Protein AF-A0A8J6AIR0-F1 (afdb_monomer)

Organism: Galemys pyrenaicus (NCBI:txid202257)

Radius of gyration: 28.48 Å; Cα contacts (8 Å, |Δi|>4): 117; chains: 1; bounding box: 36×74×80 Å

Mean predicted aligned error: 13.55 Å

Sequence (113 aa):
MGRPGRGRSGRPAVCSPAPSLPGGASLSFLVLVTGCASVGKIPEAEIYKITATDFYPLQEEAKEEDRLAALRKILSSGAFYFSWPCDGSHFDLTVRAQKQDDGSQEWGDSFFW

Structure (mmCIF, N/CA/C/O backbone):
data_AF-A0A8J6AIR0-F1
#
_entry.id   AF-A0A8J6AIR0-F1
#
loop_
_atom_site.group_PDB
_atom_site.id
_atom_site.type_symbol
_atom_site.label_atom_id
_atom_site.label_alt_id
_atom_site.label_comp_id
_atom_site.label_asym_id
_atom_site.label_entity_id
_atom_site.label_seq_id
_atom_site.pdbx_PDB_ins_code
_atom_site.Cartn_x
_atom_site.Cartn_y
_atom_site.Cartn_z
_atom_site.occupancy
_atom_site.B_iso_or_equiv
_atom_site.auth_seq_id
_atom_site.auth_comp_id
_atom_site.auth_asym_id
_atom_site.auth_atom_id
_atom_site.pdbx_PDB_model_num
ATOM 1 N N . MET A 1 1 ? -7.383 67.407 65.332 1.00 48.31 1 MET A N 1
ATOM 2 C CA . MET A 1 1 ? -7.067 65.997 65.659 1.00 48.31 1 MET A CA 1
ATOM 3 C C . MET A 1 1 ? -8.102 65.106 64.989 1.00 48.31 1 MET A C 1
ATOM 5 O O . MET A 1 1 ? -9.270 65.217 65.328 1.00 48.31 1 MET A O 1
ATOM 9 N N . GLY A 1 2 ? -7.705 64.287 64.011 1.00 43.19 2 GLY A N 1
ATOM 10 C CA . GLY A 1 2 ? -8.634 63.441 63.251 1.00 43.19 2 GLY A CA 1
ATOM 11 C C . GLY A 1 2 ? -7.922 62.559 62.221 1.00 43.19 2 GLY A C 1
ATOM 12 O O . GLY A 1 2 ? -7.773 62.968 61.083 1.00 43.19 2 GLY A O 1
ATOM 13 N N . ARG A 1 3 ? -7.458 61.394 62.698 1.00 48.50 3 ARG A N 1
ATOM 14 C CA . ARG A 1 3 ? -7.089 60.110 62.049 1.00 48.50 3 ARG A CA 1
ATOM 15 C C . ARG A 1 3 ? -6.440 60.077 60.637 1.00 48.50 3 ARG A C 1
ATOM 17 O O . ARG A 1 3 ? -7.054 60.520 59.674 1.00 48.50 3 ARG A O 1
ATOM 24 N N . PRO A 1 4 ? -5.294 59.378 60.466 1.00 46.88 4 PRO A N 1
ATOM 25 C CA . PRO A 1 4 ? -4.756 59.040 59.148 1.00 46.88 4 PRO A CA 1
ATOM 26 C C . PRO A 1 4 ? -5.530 57.872 58.508 1.00 46.88 4 PRO A C 1
ATOM 28 O O . PRO A 1 4 ? -5.800 56.853 59.151 1.00 46.88 4 PRO A O 1
ATOM 31 N N . GLY A 1 5 ? -5.882 58.024 57.230 1.00 46.88 5 GLY A N 1
ATOM 32 C CA . GLY A 1 5 ? -6.517 56.988 56.418 1.00 46.88 5 GLY A CA 1
ATOM 33 C C . GLY A 1 5 ? -5.558 55.835 56.113 1.00 46.88 5 GLY A C 1
ATOM 34 O O . GLY A 1 5 ? -4.443 56.042 55.643 1.00 46.88 5 GLY A O 1
ATOM 35 N N . ARG A 1 6 ? -6.008 54.606 56.386 1.00 54.41 6 ARG A N 1
ATOM 36 C CA . ARG A 1 6 ? -5.388 53.359 55.921 1.00 54.41 6 ARG A CA 1
ATOM 37 C C . ARG A 1 6 ? -5.820 53.068 54.481 1.00 54.41 6 ARG A C 1
ATOM 39 O O . ARG A 1 6 ? -7.002 53.174 54.176 1.00 54.41 6 ARG A O 1
ATOM 46 N N . GLY A 1 7 ? -4.901 52.561 53.663 1.00 44.84 7 GLY A N 1
ATOM 47 C CA . GLY A 1 7 ? -5.202 51.862 52.404 1.00 44.84 7 GLY A CA 1
ATOM 48 C C . GLY A 1 7 ? -4.188 52.215 51.317 1.00 44.84 7 GLY A C 1
ATOM 49 O O . GLY A 1 7 ? -3.888 53.380 51.132 1.00 44.84 7 GLY A O 1
ATOM 50 N N . ARG A 1 8 ? -3.582 51.300 50.565 1.00 48.22 8 ARG A N 1
ATOM 51 C CA . ARG A 1 8 ? -3.669 49.842 50.444 1.00 48.22 8 ARG A CA 1
ATOM 52 C C . ARG A 1 8 ? -2.241 49.374 50.146 1.00 48.22 8 ARG A C 1
ATOM 54 O O . ARG A 1 8 ? -1.617 49.913 49.237 1.00 48.22 8 ARG A O 1
ATOM 61 N N . SER A 1 9 ? -1.723 48.386 50.873 1.00 52.25 9 SER A N 1
ATOM 62 C CA . SER A 1 9 ? -0.529 47.672 50.421 1.00 52.25 9 SER A CA 1
ATOM 63 C C . SER A 1 9 ? -0.918 46.862 49.183 1.00 52.25 9 SER A C 1
ATOM 65 O O . SER A 1 9 ? -1.691 45.907 49.262 1.00 52.25 9 SER A O 1
ATOM 67 N N . GLY A 1 10 ? -0.441 47.286 48.014 1.00 48.16 10 GLY A N 1
ATOM 68 C CA . GLY A 1 10 ? -0.531 46.486 46.801 1.00 48.16 10 GLY A CA 1
ATOM 69 C C . GLY A 1 10 ? 0.329 45.244 46.987 1.00 48.16 10 GLY A C 1
ATOM 70 O O . GLY A 1 10 ? 1.551 45.319 46.917 1.00 48.16 10 GLY A O 1
ATOM 71 N N . ARG A 1 11 ? -0.297 44.102 47.280 1.00 52.94 11 ARG A N 1
ATOM 72 C CA . ARG A 1 11 ? 0.368 42.809 47.119 1.00 52.94 11 ARG A CA 1
ATOM 73 C C . ARG A 1 11 ? 0.629 42.618 45.621 1.00 52.94 11 ARG A C 1
ATOM 75 O O . ARG A 1 11 ? -0.303 42.846 44.847 1.00 52.94 11 ARG A O 1
ATOM 82 N N . PRO A 1 12 ? 1.834 42.207 45.194 1.00 45.41 12 PRO A N 1
ATOM 83 C CA . PRO A 1 12 ? 2.019 41.791 43.815 1.00 45.41 12 PRO A CA 1
ATOM 84 C C . PRO A 1 12 ? 1.088 40.603 43.567 1.00 45.41 12 PRO A C 1
ATOM 86 O O . PRO A 1 12 ? 1.030 39.669 44.371 1.00 45.41 12 PRO A O 1
ATOM 89 N N . ALA A 1 13 ? 0.314 40.668 42.487 1.00 54.22 13 ALA A N 1
ATOM 90 C CA . ALA A 1 13 ? -0.418 39.513 42.008 1.00 54.22 13 ALA A CA 1
ATOM 91 C C . ALA A 1 13 ? 0.624 38.457 41.621 1.00 54.22 13 ALA A C 1
ATOM 93 O O . ALA A 1 13 ? 1.307 38.584 40.608 1.00 54.22 13 ALA A O 1
ATOM 94 N N . VAL A 1 14 ? 0.792 37.442 42.467 1.00 56.22 14 VAL A N 1
ATOM 95 C CA . VAL A 1 14 ? 1.456 36.206 42.062 1.00 56.22 14 VAL A CA 1
ATOM 96 C C . VAL A 1 14 ? 0.578 35.630 40.960 1.00 56.22 14 VAL A C 1
ATOM 98 O O . VAL A 1 14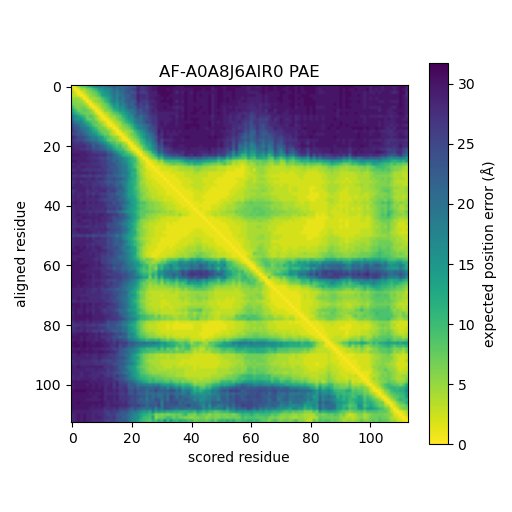 ? -0.562 35.249 41.220 1.00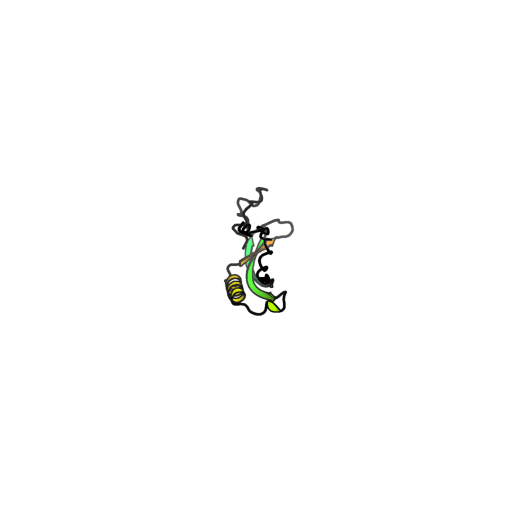 56.22 14 VAL A O 1
ATOM 101 N N . CYS A 1 15 ? 1.078 35.628 39.723 1.00 44.12 15 CYS A N 1
ATOM 102 C CA . CYS A 1 15 ? 0.487 34.821 38.666 1.00 44.12 15 CYS A CA 1
ATOM 103 C C . CYS A 1 15 ? 0.587 33.367 39.119 1.00 44.12 15 CYS A C 1
ATOM 105 O O . CYS A 1 15 ? 1.656 32.761 39.059 1.00 44.12 15 CYS A O 1
ATOM 107 N N . SER A 1 16 ? -0.512 32.821 39.633 1.00 58.72 16 SER A N 1
ATOM 108 C CA . SER A 1 16 ? -0.647 31.378 39.752 1.00 58.72 16 SER A CA 1
ATOM 109 C C . SER A 1 16 ? -0.528 30.792 38.343 1.00 58.72 16 SER A C 1
ATOM 111 O O . SER A 1 16 ? -1.130 31.349 37.419 1.00 58.72 16 SER A O 1
ATOM 113 N N . PRO A 1 17 ? 0.243 29.710 38.143 1.00 46.09 17 PRO A N 1
ATOM 114 C CA . PRO A 1 17 ? 0.221 29.009 36.872 1.00 46.09 17 PRO A CA 1
ATOM 115 C C . PRO A 1 17 ? -1.230 28.623 36.579 1.00 46.09 17 PRO A C 1
ATOM 117 O O . PRO A 1 17 ? -1.937 28.128 37.462 1.00 46.09 17 PRO A O 1
ATOM 120 N N . ALA A 1 18 ? -1.687 28.919 35.361 1.00 53.56 18 ALA A N 1
ATOM 121 C CA . ALA A 1 18 ? -2.980 28.453 34.892 1.00 53.56 18 ALA A CA 1
ATOM 122 C C . ALA A 1 18 ? -3.058 26.934 35.126 1.00 53.56 18 ALA A C 1
ATOM 124 O O . ALA A 1 18 ? -2.040 26.258 34.932 1.00 53.56 18 ALA A O 1
ATOM 125 N N . PRO A 1 19 ? -4.209 26.385 35.555 1.00 48.34 19 PRO A N 1
ATOM 126 C CA . PRO A 1 19 ? -4.365 24.943 35.613 1.00 48.34 19 PRO A CA 1
ATOM 127 C C . PRO A 1 19 ? -4.016 24.404 34.227 1.00 48.34 19 PRO A C 1
ATOM 129 O O . PRO A 1 19 ? -4.636 24.785 33.233 1.00 48.34 19 PRO A O 1
ATOM 132 N N . SER A 1 20 ? -2.965 23.586 34.159 1.00 54.59 20 SER A N 1
ATOM 133 C CA . SER A 1 20 ? -2.641 22.830 32.960 1.00 54.59 20 SER A CA 1
ATOM 134 C C . SER A 1 20 ? -3.915 22.104 32.562 1.00 54.59 20 SER A C 1
ATOM 136 O O . SER A 1 20 ? -4.452 21.346 33.375 1.00 54.59 20 SER A O 1
ATOM 138 N N . LEU A 1 21 ? -4.428 22.394 31.365 1.00 48.62 21 LEU A N 1
ATOM 139 C CA . LEU A 1 21 ? -5.573 21.685 30.810 1.00 48.62 21 LEU A CA 1
ATOM 140 C C . LEU A 1 21 ? -5.335 20.180 31.025 1.00 48.62 21 LEU A C 1
ATOM 142 O O . LEU A 1 21 ? -4.242 19.713 30.683 1.00 48.62 21 LEU A O 1
ATOM 146 N N . PRO A 1 22 ? -6.274 19.438 31.646 1.00 48.06 22 PRO A N 1
ATOM 147 C CA . PRO A 1 22 ? -6.131 17.998 31.797 1.00 48.06 22 PRO A CA 1
ATOM 148 C C . PRO A 1 22 ? -5.831 17.405 30.422 1.00 48.06 22 PRO A C 1
ATOM 150 O O . PRO A 1 22 ? -6.503 17.722 29.440 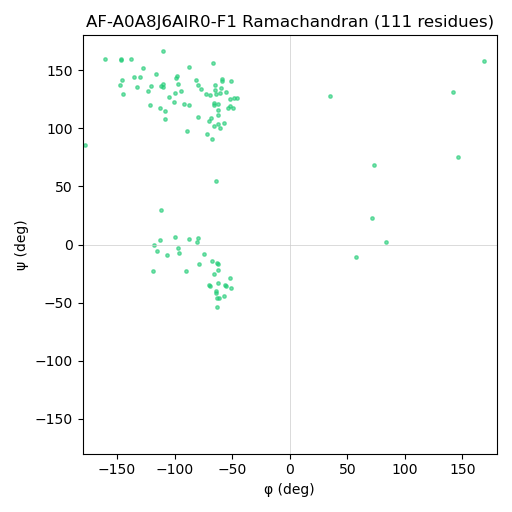1.00 48.06 22 PRO A O 1
ATOM 153 N N . GLY A 1 23 ? -4.728 16.661 30.370 1.00 51.22 23 GLY A N 1
ATOM 154 C CA . GLY A 1 23 ? -4.021 16.308 29.151 1.00 51.22 23 GLY A CA 1
ATOM 155 C C . GLY A 1 23 ? -4.928 15.774 28.052 1.00 51.22 23 GLY A C 1
ATOM 156 O O . GLY A 1 23 ? -5.627 14.781 28.232 1.00 51.22 23 GLY A O 1
ATOM 157 N N . GLY A 1 24 ? -4.838 16.394 26.877 1.00 57.62 24 GLY A N 1
ATOM 158 C CA . GLY A 1 24 ? -5.124 15.688 25.637 1.00 57.62 24 GLY A CA 1
ATOM 159 C C . GLY A 1 24 ? -4.027 14.648 25.458 1.00 57.62 24 GLY A C 1
ATOM 160 O O . GLY A 1 24 ? -2.955 14.969 24.951 1.00 57.62 24 GLY A O 1
ATOM 161 N N . ALA A 1 25 ? -4.245 13.440 25.971 1.00 68.88 25 ALA A N 1
ATOM 162 C CA . ALA A 1 25 ? -3.324 12.340 25.753 1.00 68.88 25 ALA A CA 1
ATOM 163 C C . ALA A 1 25 ? -3.267 12.055 24.246 1.00 68.88 25 ALA A C 1
ATOM 165 O O . ALA A 1 25 ? -4.290 11.786 23.617 1.00 68.88 25 ALA A O 1
ATOM 166 N N . SER A 1 26 ? -2.078 12.156 23.654 1.00 74.12 26 SER A N 1
ATOM 167 C CA . SER A 1 26 ? -1.865 11.718 22.278 1.00 74.12 26 SER A CA 1
ATOM 168 C C . SER A 1 26 ? -2.045 10.206 22.221 1.00 74.12 26 SER A C 1
ATOM 170 O O . SER A 1 26 ? -1.319 9.471 22.891 1.00 74.12 26 SER A O 1
ATOM 172 N N . LEU A 1 27 ? -3.007 9.746 21.426 1.00 79.69 27 LEU A N 1
ATOM 173 C CA . LEU A 1 27 ? -3.175 8.328 21.141 1.00 79.69 27 LEU A CA 1
ATOM 174 C C . LEU A 1 27 ? -2.160 7.905 20.077 1.00 79.69 27 LEU A C 1
ATOM 176 O O . LEU A 1 27 ? -1.957 8.608 19.084 1.00 79.69 27 LEU A O 1
ATOM 180 N N . SER A 1 28 ? -1.550 6.742 20.274 1.00 85.12 28 SER A N 1
ATOM 181 C CA . SER A 1 28 ? -0.596 6.143 19.346 1.00 85.12 28 SER A CA 1
ATOM 182 C C . SER A 1 28 ? -1.107 4.782 18.902 1.00 85.12 28 SER A C 1
ATOM 184 O O . SER A 1 28 ? -1.558 3.965 19.707 1.00 85.12 28 SER A O 1
ATOM 186 N N . PHE A 1 29 ? -0.993 4.521 17.606 1.00 87.31 29 PHE A N 1
ATOM 187 C CA . PHE A 1 29 ? -1.401 3.264 16.997 1.00 87.31 29 PHE A CA 1
ATOM 188 C C . PHE A 1 29 ? -0.271 2.735 16.126 1.00 87.31 29 PHE A C 1
ATOM 190 O O . PHE A 1 29 ? 0.418 3.506 15.459 1.00 87.31 29 PHE A O 1
ATOM 197 N N . LEU A 1 30 ? -0.118 1.417 16.104 1.00 91.06 30 LEU A N 1
ATOM 198 C CA . LEU A 1 30 ? 0.676 0.731 15.099 1.00 91.06 30 LEU A CA 1
ATOM 199 C C . LEU A 1 30 ? -0.244 0.346 13.938 1.00 91.06 30 LEU A C 1
ATOM 201 O O . LEU A 1 30 ? -1.222 -0.377 14.135 1.00 91.06 30 LEU A O 1
ATOM 205 N N . VAL A 1 31 ? 0.076 0.831 12.740 1.00 91.19 31 VAL A N 1
ATOM 206 C CA . VAL A 1 31 ? -0.601 0.449 11.497 1.00 91.19 31 VAL A CA 1
ATOM 207 C C . VAL A 1 31 ? 0.273 -0.569 10.777 1.00 91.19 31 VAL A C 1
ATOM 209 O O . VAL A 1 31 ? 1.433 -0.282 10.486 1.00 91.19 31 VAL A O 1
ATOM 212 N N . LEU A 1 32 ? -0.267 -1.753 10.497 1.00 93.50 32 LEU A N 1
ATOM 213 C CA . LEU A 1 32 ? 0.431 -2.801 9.755 1.00 93.50 32 LEU A CA 1
ATOM 214 C C . LEU A 1 32 ? -0.203 -2.978 8.387 1.00 93.50 32 LEU A C 1
ATOM 216 O O . LEU A 1 32 ? -1.423 -3.038 8.272 1.00 93.50 32 LEU A O 1
ATOM 220 N N . VAL A 1 33 ? 0.632 -3.151 7.366 1.00 94.62 33 VAL A N 1
ATOM 221 C CA . VAL A 1 33 ? 0.201 -3.695 6.078 1.00 94.62 33 VAL A CA 1
ATOM 222 C C . VAL A 1 33 ? 0.112 -5.208 6.224 1.00 94.62 33 VAL A C 1
ATOM 224 O O . VAL A 1 33 ? 1.132 -5.879 6.361 1.00 94.62 33 VAL A O 1
ATOM 227 N N . THR A 1 34 ? -1.105 -5.745 6.211 1.00 95.94 34 THR A N 1
ATOM 228 C CA . THR A 1 34 ? -1.356 -7.192 6.336 1.00 95.94 34 THR A CA 1
ATOM 229 C C . THR A 1 34 ? -1.780 -7.836 5.022 1.00 95.94 34 THR A C 1
ATOM 231 O O . THR A 1 34 ? -1.785 -9.059 4.903 1.00 95.94 34 THR A O 1
ATOM 234 N N . GLY A 1 35 ? -2.044 -7.024 3.995 1.00 96.00 35 GLY A N 1
ATOM 235 C CA . GLY A 1 35 ? -2.264 -7.487 2.631 1.00 96.00 35 GLY A CA 1
ATOM 236 C C . GLY A 1 35 ? -1.767 -6.481 1.601 1.00 96.00 35 GLY A C 1
ATOM 237 O O . GLY A 1 35 ? -2.012 -5.276 1.702 1.00 96.00 35 GLY A O 1
ATOM 238 N N . CYS A 1 36 ? -1.111 -6.983 0.559 1.00 96.75 36 CYS A N 1
ATOM 239 C CA . CYS A 1 36 ? -0.702 -6.208 -0.606 1.00 96.75 36 CYS A CA 1
ATOM 240 C C . CYS A 1 36 ? -0.753 -7.073 -1.872 1.00 96.75 36 CYS A C 1
ATOM 242 O O . CYS A 1 36 ? -0.768 -8.301 -1.796 1.00 96.75 36 CYS A O 1
ATOM 244 N N . ALA A 1 37 ? -0.818 -6.427 -3.031 1.00 97.25 37 ALA A N 1
ATOM 245 C CA . ALA A 1 37 ? -0.793 -7.088 -4.330 1.00 97.25 37 ALA A CA 1
ATOM 246 C C . ALA A 1 37 ? 0.205 -6.382 -5.246 1.00 97.25 37 ALA A C 1
ATOM 248 O O . ALA A 1 37 ? 0.204 -5.152 -5.312 1.00 97.25 37 ALA A O 1
ATOM 249 N N . SER A 1 38 ? 1.023 -7.150 -5.965 1.00 97.50 38 SER A N 1
ATOM 250 C CA . SER A 1 38 ? 1.865 -6.599 -7.029 1.00 97.50 38 SER A CA 1
ATOM 251 C C . SER A 1 38 ? 0.976 -6.040 -8.141 1.00 97.50 38 SER A C 1
ATOM 253 O O . SER A 1 38 ? 0.041 -6.704 -8.595 1.00 97.50 38 SER A O 1
ATOM 255 N N . VAL A 1 39 ? 1.233 -4.797 -8.544 1.00 97.50 39 VAL A N 1
ATOM 256 C CA . VAL A 1 39 ? 0.479 -4.087 -9.594 1.00 97.50 39 VAL A CA 1
ATOM 257 C C . VAL A 1 39 ? 1.326 -3.767 -10.819 1.00 97.50 39 VAL A C 1
ATOM 259 O O . VAL A 1 39 ? 0.805 -3.278 -11.820 1.00 97.50 39 VAL A O 1
ATOM 262 N N . GLY A 1 40 ? 2.623 -4.053 -10.765 1.00 96.94 40 GLY A N 1
ATOM 263 C CA . GLY A 1 40 ? 3.522 -3.843 -11.883 1.00 96.94 40 GLY A CA 1
ATOM 264 C C . GLY A 1 40 ? 4.976 -3.980 -11.476 1.00 96.94 40 GLY A C 1
ATOM 265 O O . GLY A 1 40 ? 5.337 -3.811 -10.314 1.00 96.94 40 GLY A O 1
ATOM 266 N N . LYS A 1 41 ? 5.816 -4.260 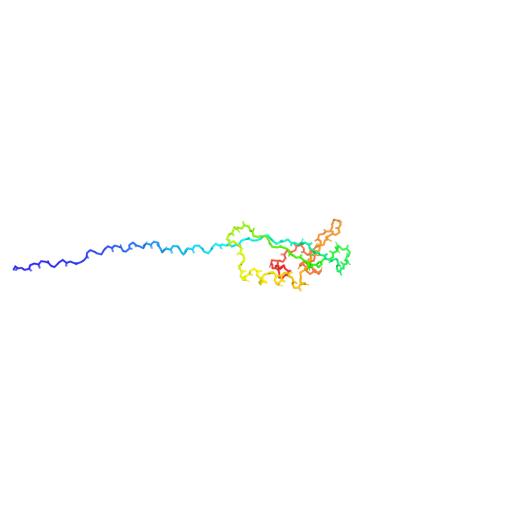-12.467 1.00 95.88 41 LYS A N 1
ATOM 267 C CA . LYS A 1 41 ? 7.261 -4.335 -12.304 1.00 95.88 41 LYS A CA 1
ATOM 268 C C . LYS A 1 41 ? 7.929 -3.360 -13.260 1.00 95.88 41 LYS A C 1
ATOM 270 O O . LYS A 1 41 ? 7.599 -3.331 -14.445 1.00 95.88 41 LYS A O 1
ATOM 275 N N . ILE A 1 42 ? 8.866 -2.592 -12.728 1.00 92.88 42 ILE A N 1
ATOM 276 C CA . ILE A 1 42 ? 9.811 -1.765 -13.477 1.00 92.88 42 ILE A CA 1
ATOM 277 C C . ILE A 1 42 ? 11.213 -2.387 -13.342 1.00 92.88 42 ILE A C 1
ATOM 279 O O . ILE A 1 42 ? 11.391 -3.294 -12.522 1.00 92.88 42 ILE A O 1
ATOM 283 N N . PRO A 1 43 ? 12.208 -1.980 -14.148 1.00 91.88 43 PRO A N 1
ATOM 284 C CA . PRO A 1 43 ? 13.544 -2.574 -14.076 1.00 91.88 43 PRO A CA 1
ATOM 285 C C . PRO A 1 43 ? 14.169 -2.499 -12.676 1.00 91.88 43 PRO A C 1
ATOM 287 O O . PRO A 1 43 ? 14.841 -3.436 -12.253 1.00 91.88 43 PRO A O 1
ATOM 290 N N . GLU A 1 44 ? 13.902 -1.421 -11.941 1.00 93.06 44 GLU A N 1
ATOM 291 C CA . GLU A 1 44 ? 14.527 -1.135 -10.654 1.00 93.06 44 GLU A CA 1
ATOM 292 C C . GLU A 1 44 ? 13.748 -1.710 -9.461 1.00 93.06 44 GLU A C 1
ATOM 294 O O . GLU A 1 44 ? 14.340 -1.926 -8.405 1.00 93.06 44 GLU A O 1
ATOM 299 N N . ALA A 1 45 ? 12.444 -1.974 -9.591 1.00 95.38 45 ALA A N 1
ATOM 300 C CA . ALA A 1 45 ? 11.581 -2.354 -8.472 1.00 95.38 45 ALA A CA 1
ATOM 301 C C . ALA A 1 45 ? 10.280 -3.050 -8.902 1.00 95.38 45 ALA A C 1
ATOM 303 O O . ALA A 1 45 ? 9.781 -2.892 -10.017 1.00 95.38 45 ALA A O 1
ATOM 304 N N . GLU A 1 46 ? 9.676 -3.776 -7.970 1.00 96.94 46 GLU A N 1
ATOM 305 C CA . GLU A 1 46 ? 8.282 -4.201 -8.059 1.00 96.94 46 GLU A CA 1
ATOM 306 C C . GLU A 1 46 ? 7.388 -3.248 -7.260 1.00 96.94 46 GLU A C 1
ATOM 308 O O . GLU A 1 46 ? 7.755 -2.811 -6.171 1.00 96.94 46 GLU A O 1
ATOM 313 N N . ILE A 1 47 ? 6.223 -2.896 -7.800 1.00 96.94 47 ILE A N 1
ATOM 314 C CA . ILE A 1 47 ? 5.289 -1.959 -7.177 1.00 96.94 47 ILE A CA 1
ATOM 315 C C . ILE A 1 47 ? 4.122 -2.737 -6.587 1.00 96.94 47 ILE A C 1
ATOM 317 O O . ILE A 1 47 ? 3.436 -3.488 -7.282 1.00 96.94 47 ILE A O 1
ATOM 321 N N . TYR A 1 48 ? 3.863 -2.502 -5.307 1.00 97.25 48 TYR A N 1
ATOM 322 C CA . TYR A 1 48 ? 2.803 -3.138 -4.547 1.00 97.25 48 TYR A CA 1
ATOM 323 C C . TYR A 1 48 ? 1.726 -2.127 -4.185 1.00 97.25 48 TYR A C 1
ATOM 325 O O . TYR A 1 48 ? 2.011 -1.018 -3.742 1.00 97.25 48 TYR A O 1
ATOM 333 N N . LYS A 1 49 ? 0.467 -2.531 -4.336 1.00 96.50 49 LYS A N 1
ATOM 334 C CA . LYS A 1 49 ? -0.700 -1.831 -3.804 1.00 96.50 49 LYS A CA 1
ATOM 335 C C . LYS A 1 49 ? -1.072 -2.421 -2.454 1.00 96.50 49 LYS A C 1
ATOM 337 O O . LYS A 1 49 ? -1.219 -3.638 -2.336 1.00 96.50 49 LYS A O 1
ATOM 342 N N . ILE A 1 50 ? -1.300 -1.570 -1.461 1.00 96.06 50 ILE A N 1
ATOM 343 C CA . ILE A 1 50 ? -1.836 -1.993 -0.165 1.00 96.06 50 ILE A CA 1
ATOM 344 C C . ILE A 1 50 ? -3.317 -2.351 -0.336 1.00 96.06 50 ILE A C 1
ATOM 346 O O . ILE A 1 50 ? -4.098 -1.587 -0.909 1.00 96.06 50 ILE A O 1
ATOM 350 N N . THR A 1 51 ? -3.697 -3.536 0.142 1.00 95.50 51 THR A N 1
ATOM 351 C CA . THR A 1 51 ? -5.068 -4.071 0.035 1.00 95.50 51 THR A CA 1
ATOM 352 C C . THR A 1 51 ? -5.720 -4.317 1.389 1.00 95.50 51 THR A C 1
ATOM 354 O O . THR A 1 51 ? -6.945 -4.294 1.472 1.00 95.50 51 THR A O 1
ATOM 357 N N . ALA A 1 52 ? -4.928 -4.497 2.449 1.00 94.31 52 ALA A N 1
ATOM 358 C CA . ALA A 1 52 ? -5.419 -4.621 3.814 1.00 94.31 52 ALA A CA 1
ATOM 359 C C . ALA A 1 52 ? -4.435 -3.995 4.808 1.00 94.31 52 ALA A C 1
ATOM 361 O O . ALA A 1 52 ? -3.214 -4.108 4.649 1.00 94.31 52 ALA A O 1
ATOM 362 N N . THR A 1 53 ? -4.988 -3.340 5.830 1.00 94.00 53 THR A N 1
ATOM 363 C CA . THR A 1 53 ? -4.231 -2.784 6.955 1.00 94.00 53 THR A CA 1
ATOM 364 C C . THR A 1 53 ? -4.916 -3.101 8.276 1.00 94.00 53 THR A C 1
ATOM 366 O O . THR A 1 53 ? -6.143 -3.063 8.357 1.00 94.00 53 THR A O 1
ATOM 369 N N . ASP A 1 54 ? -4.119 -3.355 9.310 1.00 90.88 54 ASP A N 1
ATOM 370 C CA . ASP A 1 54 ? -4.591 -3.566 10.677 1.00 90.88 54 ASP A CA 1
ATOM 371 C C . ASP A 1 54 ? -4.064 -2.477 11.611 1.00 90.88 54 ASP A C 1
ATOM 373 O O . ASP A 1 54 ? -2.962 -1.960 11.432 1.00 90.88 54 ASP A O 1
ATOM 377 N N . PHE A 1 55 ? -4.867 -2.120 12.615 1.00 88.81 55 PHE A N 1
ATOM 378 C CA . PHE A 1 55 ? -4.572 -1.039 13.556 1.00 88.81 55 PHE A CA 1
ATOM 379 C C . PHE A 1 55 ? -4.553 -1.579 14.974 1.00 88.81 55 PHE A C 1
ATOM 381 O O . PHE A 1 55 ? -5.583 -2.038 15.476 1.00 88.81 55 PHE A O 1
ATOM 388 N N . TYR A 1 56 ? -3.4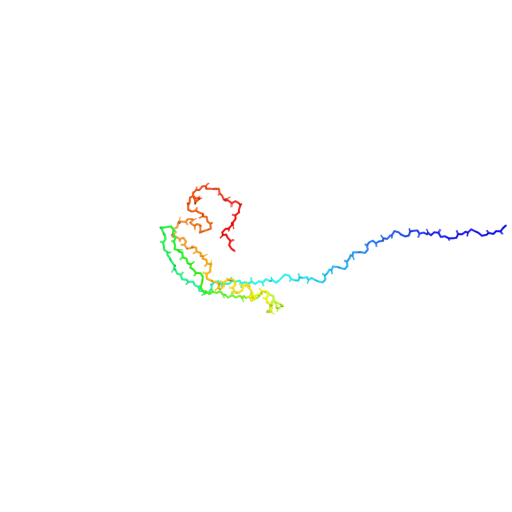12 -1.435 15.635 1.00 88.44 56 TYR A N 1
ATOM 389 C CA . TYR A 1 56 ? -3.216 -1.877 17.006 1.00 88.44 56 TYR A CA 1
ATOM 390 C C . TYR A 1 56 ? -3.018 -0.666 17.923 1.00 88.44 56 TYR A C 1
ATOM 392 O O . TYR A 1 56 ? -2.061 0.087 17.726 1.00 88.44 56 TYR A O 1
ATOM 400 N N . PRO A 1 57 ? -3.907 -0.442 18.907 1.00 86.69 57 PRO A N 1
ATOM 401 C CA . PRO A 1 57 ? -3.712 0.605 19.903 1.00 86.69 57 PRO A CA 1
ATOM 402 C C . PRO A 1 57 ? -2.484 0.302 20.762 1.00 86.69 57 PRO A C 1
ATOM 404 O O . PRO A 1 57 ? -2.284 -0.840 21.177 1.00 86.69 57 PRO A O 1
ATOM 407 N N . LEU A 1 58 ? -1.675 1.326 21.042 1.00 88.06 58 LEU A N 1
ATOM 408 C CA . LEU A 1 58 ? -0.510 1.211 21.928 1.00 88.06 58 LEU A CA 1
ATOM 409 C C . LEU A 1 58 ? -0.813 1.655 23.370 1.00 88.06 58 LEU A C 1
ATOM 411 O O . LEU A 1 58 ? 0.028 1.470 24.246 1.00 88.06 58 LEU A O 1
ATOM 415 N N . GLN A 1 59 ? -2.000 2.218 23.623 1.00 85.38 59 GLN A N 1
ATOM 416 C CA . GLN A 1 59 ? -2.501 2.572 24.957 1.00 85.38 59 GLN A CA 1
ATOM 417 C C . GLN A 1 59 ? -3.893 1.969 25.203 1.00 85.38 59 GLN A C 1
ATOM 419 O O . GLN A 1 59 ? -4.658 1.753 24.262 1.00 85.38 59 GLN A O 1
ATOM 424 N N . GLU A 1 60 ? -4.236 1.701 26.464 1.00 69.69 60 GLU A N 1
ATOM 425 C CA . GLU A 1 60 ? -5.497 1.043 26.843 1.00 69.69 60 GLU A CA 1
ATOM 426 C C . GLU A 1 60 ? -6.716 1.951 26.597 1.00 69.69 60 GLU A C 1
ATOM 428 O O . GLU A 1 60 ? -7.754 1.493 26.113 1.00 69.69 60 GLU A O 1
ATOM 433 N N . GLU A 1 61 ? -6.549 3.258 26.810 1.00 67.00 61 GLU A N 1
ATOM 434 C CA . GLU A 1 61 ? -7.546 4.305 26.558 1.00 67.00 61 GLU A CA 1
ATOM 435 C C . GLU A 1 61 ? -7.736 4.615 25.065 1.00 67.00 61 GLU A C 1
ATOM 437 O O . GLU A 1 61 ? -8.664 5.330 24.697 1.00 67.00 61 GLU A O 1
ATOM 442 N N . ALA A 1 62 ? -6.894 4.065 24.183 1.00 65.56 62 ALA A N 1
ATOM 443 C CA . ALA A 1 62 ? -6.970 4.278 22.737 1.00 65.56 62 ALA A CA 1
ATOM 444 C C . ALA A 1 62 ? -8.043 3.412 22.048 1.00 65.56 62 ALA A C 1
ATOM 446 O O . ALA A 1 62 ? -8.129 3.375 20.814 1.00 65.56 62 ALA A O 1
ATOM 447 N N . LYS A 1 63 ? -8.852 2.675 22.821 1.00 59.28 63 LYS A N 1
ATOM 448 C CA . LYS A 1 63 ? -9.950 1.875 22.280 1.00 59.28 63 LYS A CA 1
ATOM 449 C C . LYS A 1 63 ? -11.073 2.778 21.765 1.00 59.28 63 LYS A C 1
ATOM 451 O O . LYS A 1 63 ? -11.872 3.297 22.529 1.00 59.28 63 LYS A O 1
ATOM 456 N N . GLU A 1 64 ? -11.139 2.832 20.436 1.00 62.03 64 GLU A N 1
ATOM 457 C CA . GLU A 1 64 ? -12.345 3.116 19.653 1.00 62.03 64 GLU A CA 1
ATOM 458 C C . GLU A 1 64 ? -12.822 4.579 19.677 1.00 62.03 64 GLU A C 1
ATOM 460 O O . GLU A 1 64 ? -13.888 4.918 20.175 1.00 62.03 64 GLU A O 1
ATOM 465 N N . GLU A 1 65 ? -12.024 5.455 19.061 1.00 65.62 65 GLU A N 1
ATOM 466 C CA . GLU A 1 65 ? -12.413 6.837 18.767 1.00 65.62 65 GLU A CA 1
ATOM 467 C C . GLU A 1 65 ? -12.877 6.973 17.300 1.00 65.62 65 GLU A C 1
ATOM 469 O O . GLU A 1 65 ? -12.271 6.384 16.398 1.00 65.62 65 GLU A O 1
ATOM 474 N N . ASP A 1 66 ? -13.891 7.803 17.019 1.00 68.19 66 ASP A N 1
ATOM 475 C CA . ASP A 1 66 ? -14.394 8.083 15.654 1.00 68.19 66 ASP A CA 1
ATOM 476 C C . ASP A 1 66 ? -13.280 8.511 14.677 1.00 68.19 66 ASP A C 1
ATOM 478 O O . ASP A 1 66 ? -13.324 8.237 13.472 1.00 68.19 66 ASP A O 1
ATOM 482 N N . ARG A 1 67 ? -12.224 9.145 15.201 1.00 70.19 67 ARG A N 1
ATOM 483 C CA . ARG A 1 67 ? -11.042 9.566 14.434 1.00 70.19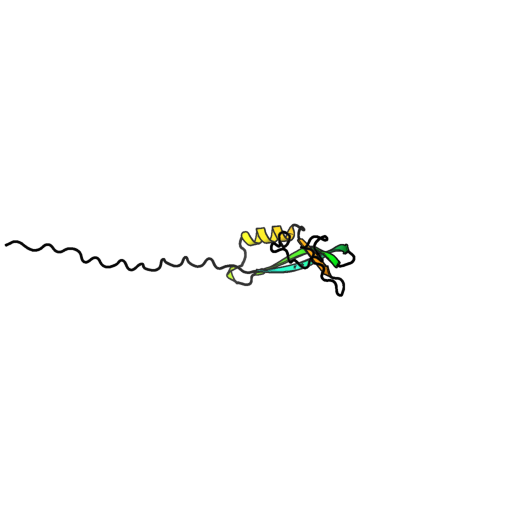 67 ARG A CA 1
ATOM 484 C C . ARG A 1 67 ? -10.298 8.369 13.826 1.00 70.19 67 ARG A C 1
ATOM 486 O O . ARG A 1 67 ? -9.792 8.466 12.708 1.00 70.19 67 ARG A O 1
ATOM 493 N N . LEU A 1 68 ? -10.293 7.221 14.506 1.00 79.12 68 LEU A N 1
ATOM 494 C CA . LEU A 1 68 ? -9.685 5.980 14.021 1.00 79.12 68 LEU A CA 1
ATOM 495 C C . LEU A 1 68 ? -10.480 5.375 12.858 1.00 79.12 68 LEU A C 1
ATOM 497 O O . LEU A 1 68 ? -9.890 4.820 11.932 1.00 79.12 68 LEU A O 1
ATOM 501 N N . ALA A 1 69 ? -11.810 5.511 12.865 1.00 82.62 69 ALA A N 1
ATOM 502 C CA . ALA A 1 69 ? -12.652 5.056 11.760 1.00 82.62 69 ALA A CA 1
ATOM 503 C C . A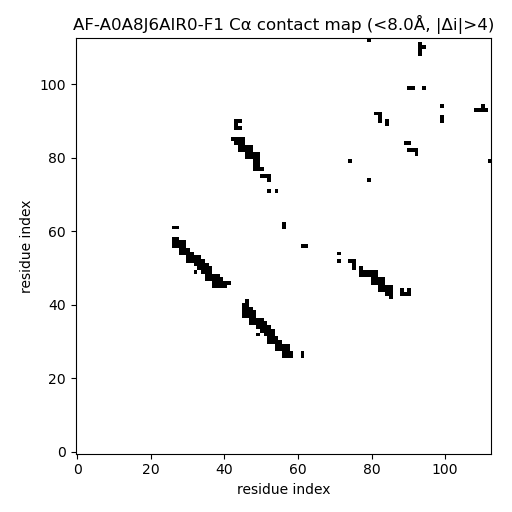LA A 1 69 ? -12.353 5.834 10.467 1.00 82.62 69 ALA A C 1
ATOM 505 O O . ALA A 1 69 ? -12.262 5.238 9.391 1.00 82.62 69 ALA A O 1
ATOM 506 N N . ALA A 1 70 ? -12.123 7.147 10.573 1.00 85.75 70 ALA A N 1
ATOM 507 C CA . ALA A 1 70 ? -11.699 7.965 9.439 1.00 85.75 70 ALA A CA 1
ATOM 508 C C . ALA A 1 70 ? -10.322 7.535 8.901 1.00 85.75 70 ALA A C 1
ATOM 510 O O . ALA A 1 70 ? -10.179 7.343 7.692 1.00 85.75 70 ALA A O 1
ATOM 511 N N . LEU A 1 71 ? -9.340 7.308 9.783 1.00 86.06 71 LEU A N 1
ATOM 512 C CA . LEU A 1 71 ? -8.005 6.830 9.393 1.00 86.06 71 LEU A CA 1
ATOM 513 C C . LEU A 1 71 ? -8.058 5.461 8.707 1.00 86.06 71 LEU A C 1
ATOM 515 O O . LEU A 1 71 ? -7.477 5.288 7.636 1.00 86.06 71 LEU A O 1
ATOM 519 N N . ARG A 1 72 ? -8.817 4.511 9.266 1.00 87.25 72 ARG A N 1
ATOM 520 C CA . ARG A 1 72 ? -9.052 3.192 8.654 1.00 87.25 72 ARG A CA 1
ATOM 521 C C . ARG A 1 72 ? -9.657 3.311 7.265 1.00 87.25 72 ARG A C 1
ATOM 523 O O . ARG A 1 72 ? -9.211 2.629 6.345 1.00 87.25 72 ARG A O 1
ATOM 530 N N . LYS A 1 73 ? -10.647 4.191 7.093 1.00 89.06 73 LYS A N 1
ATOM 531 C CA . LYS A 1 73 ? -11.292 4.418 5.796 1.00 89.06 73 LYS A CA 1
ATOM 532 C C . LYS A 1 73 ? -10.316 4.986 4.767 1.00 89.06 73 LYS A C 1
ATOM 534 O O . LYS A 1 73 ? -10.339 4.547 3.621 1.00 89.06 73 LYS A O 1
ATOM 539 N N . ILE A 1 74 ? -9.469 5.934 5.170 1.00 89.94 74 ILE A N 1
ATOM 540 C CA . ILE A 1 74 ? -8.444 6.510 4.294 1.00 89.94 74 ILE A CA 1
ATOM 541 C C . ILE A 1 74 ? -7.456 5.421 3.877 1.00 89.94 74 ILE A C 1
ATOM 543 O O . ILE A 1 74 ? -7.311 5.178 2.683 1.00 89.94 74 ILE A O 1
ATOM 547 N N . LEU A 1 75 ? -6.855 4.701 4.823 1.00 88.12 75 LEU A N 1
ATOM 548 C CA . LEU A 1 75 ? -5.846 3.675 4.527 1.00 88.12 75 LEU A CA 1
ATOM 549 C C . LEU A 1 75 ? -6.414 2.474 3.750 1.00 88.12 75 LEU A C 1
ATOM 551 O O . LEU A 1 75 ? -5.709 1.856 2.956 1.00 88.12 75 LEU A O 1
ATOM 555 N N . SER A 1 76 ? -7.717 2.212 3.875 1.00 87.62 76 SER A N 1
ATOM 556 C CA . SER A 1 76 ? -8.431 1.188 3.096 1.00 87.62 76 SER A CA 1
ATOM 557 C C . SER A 1 76 ? -8.968 1.690 1.748 1.00 87.62 76 SER A C 1
ATOM 559 O O . SER A 1 76 ? -9.649 0.949 1.044 1.00 87.62 76 SER A O 1
ATOM 561 N N . SER A 1 77 ? -8.683 2.936 1.353 1.00 90.81 77 SER A N 1
ATOM 562 C CA . SER A 1 77 ? -9.158 3.505 0.078 1.00 90.81 77 SER A CA 1
ATOM 563 C C . SER A 1 77 ? -8.540 2.850 -1.163 1.00 90.81 77 SER A C 1
ATOM 565 O O . SER A 1 77 ? -9.023 3.055 -2.276 1.00 90.81 77 SER A O 1
ATOM 567 N N . GLY A 1 78 ? -7.462 2.077 -0.994 1.00 87.69 78 GLY A N 1
ATOM 568 C CA . GLY A 1 78 ? -6.714 1.488 -2.102 1.00 87.69 78 GLY A CA 1
ATOM 569 C C . GLY A 1 78 ? -5.896 2.511 -2.898 1.00 87.69 78 GLY A C 1
ATOM 570 O O . GLY A 1 78 ? -5.599 2.263 -4.069 1.00 87.69 78 GLY A O 1
ATOM 571 N N . ALA A 1 79 ? -5.557 3.647 -2.284 1.00 90.69 79 ALA A N 1
ATOM 572 C CA . ALA A 1 79 ? -4.725 4.703 -2.863 1.00 90.69 79 ALA A CA 1
ATOM 573 C C . ALA A 1 79 ? -3.255 4.662 -2.397 1.00 90.69 79 ALA A C 1
ATOM 575 O O . ALA A 1 79 ? -2.494 5.564 -2.726 1.00 90.69 79 ALA A O 1
ATOM 576 N N . PHE A 1 80 ? -2.858 3.628 -1.651 1.00 94.56 80 PHE A N 1
ATOM 577 C CA . PHE A 1 80 ? -1.535 3.516 -1.038 1.00 94.56 80 PHE A CA 1
ATOM 578 C C . PHE A 1 80 ? -0.710 2.422 -1.710 1.00 94.56 80 PHE A C 1
ATOM 580 O O . PHE A 1 80 ? -1.209 1.319 -1.965 1.00 94.56 80 PHE A O 1
ATOM 587 N N . TYR A 1 81 ? 0.554 2.731 -1.982 1.00 95.38 81 TYR A N 1
ATOM 588 C CA . TYR A 1 81 ? 1.462 1.882 -2.746 1.00 95.38 81 TYR A CA 1
ATOM 589 C C . TYR A 1 81 ? 2.837 1.872 -2.096 1.00 95.38 81 TYR A C 1
ATOM 591 O O . TYR A 1 81 ? 3.162 2.775 -1.352 1.00 95.38 81 TYR A O 1
ATOM 599 N N . PHE A 1 82 ? 3.670 0.884 -2.368 1.00 95.06 82 PHE A N 1
ATOM 600 C CA . PHE A 1 82 ? 5.086 0.938 -2.012 1.00 95.06 82 PHE A CA 1
ATOM 601 C C . PHE A 1 82 ? 5.895 0.189 -3.063 1.00 95.06 82 PHE A C 1
ATOM 603 O O . PHE A 1 82 ? 5.351 -0.629 -3.809 1.00 95.06 82 PHE A O 1
ATOM 610 N N . SER A 1 83 ? 7.187 0.484 -3.151 1.00 95.06 83 SER A N 1
ATOM 611 C CA . SER A 1 83 ? 8.115 -0.264 -3.993 1.00 95.06 83 SER A CA 1
ATOM 612 C C . SER A 1 83 ? 8.872 -1.301 -3.171 1.00 95.06 83 SER A C 1
ATOM 614 O O . SER A 1 83 ? 9.221 -1.075 -2.013 1.00 95.06 83 SER A O 1
ATOM 616 N N . TRP A 1 84 ? 9.153 -2.439 -3.795 1.00 94.75 84 TRP A N 1
ATOM 617 C CA . TRP A 1 84 ? 10.163 -3.385 -3.352 1.00 94.75 84 TRP A CA 1
ATOM 618 C C . TRP A 1 84 ? 11.342 -3.324 -4.334 1.00 94.75 84 TRP A C 1
ATOM 620 O O . TRP A 1 84 ? 11.187 -3.751 -5.486 1.00 94.75 84 TRP A O 1
ATOM 630 N N . PRO A 1 85 ? 12.489 -2.747 -3.935 1.00 91.62 85 PRO A N 1
ATOM 631 C CA . PRO A 1 85 ? 13.663 -2.634 -4.796 1.00 91.62 85 PRO A CA 1
ATOM 632 C C . PRO A 1 85 ? 14.158 -4.009 -5.262 1.00 91.62 85 PRO A C 1
ATOM 634 O O . PRO A 1 85 ? 14.172 -4.970 -4.491 1.00 91.62 85 PRO A O 1
ATOM 637 N N . CYS A 1 86 ? 14.584 -4.111 -6.522 1.00 88.81 86 CYS A N 1
ATOM 638 C CA . CYS A 1 86 ? 15.386 -5.250 -6.968 1.00 88.81 86 CYS A CA 1
ATOM 639 C C . CYS A 1 86 ? 16.757 -5.219 -6.272 1.00 88.81 86 CYS A C 1
ATOM 641 O O . CYS A 1 86 ? 17.219 -4.153 -5.867 1.00 88.81 86 CYS A O 1
ATOM 643 N N . ASP A 1 87 ? 17.419 -6.372 -6.150 1.00 88.44 87 ASP A N 1
ATOM 644 C CA . ASP A 1 87 ? 18.699 -6.477 -5.439 1.00 88.44 87 ASP A CA 1
ATOM 645 C C . ASP A 1 87 ? 19.706 -5.405 -5.892 1.00 88.44 87 ASP A C 1
ATOM 647 O O . ASP A 1 87 ? 20.120 -5.357 -7.051 1.00 88.44 87 ASP A O 1
ATOM 651 N N . GLY A 1 88 ? 20.100 -4.542 -4.951 1.00 81.12 88 GLY A N 1
ATOM 652 C CA . GLY A 1 88 ? 21.083 -3.479 -5.166 1.00 81.12 88 GLY A CA 1
ATOM 653 C C . GLY A 1 88 ? 20.546 -2.175 -5.768 1.00 81.12 88 GLY A C 1
ATOM 654 O O . GLY A 1 88 ? 21.346 -1.267 -5.987 1.00 81.12 88 GLY A O 1
ATOM 655 N N . SER A 1 89 ? 19.239 -2.042 -6.025 1.00 85.44 89 SER A N 1
ATOM 656 C CA . SER A 1 89 ? 18.649 -0.770 -6.460 1.00 85.44 89 SER A CA 1
ATOM 657 C C . SER A 1 89 ? 18.237 0.114 -5.271 1.00 85.44 89 SER A C 1
ATOM 659 O O . SER A 1 89 ? 17.919 -0.369 -4.184 1.00 85.44 89 SER A O 1
ATOM 661 N N . HIS A 1 90 ? 18.235 1.431 -5.489 1.00 84.81 90 HIS A N 1
ATOM 662 C CA . HIS A 1 90 ? 17.829 2.445 -4.505 1.00 84.81 90 HIS A CA 1
ATOM 663 C C . HIS A 1 90 ? 16.528 3.155 -4.907 1.00 84.81 90 HIS A C 1
ATOM 665 O O . HIS A 1 90 ? 16.330 4.323 -4.591 1.00 84.81 90 HIS A O 1
ATOM 671 N N . PHE A 1 91 ? 15.653 2.462 -5.639 1.00 89.38 91 PHE A N 1
ATOM 672 C CA . PHE A 1 91 ? 14.454 3.073 -6.202 1.00 89.38 91 PHE A CA 1
ATOM 673 C C . PHE A 1 91 ? 13.465 3.526 -5.120 1.00 89.38 91 PHE A C 1
ATOM 675 O O . PHE A 1 91 ? 12.937 2.707 -4.360 1.00 89.38 91 PHE A O 1
ATOM 682 N N . ASP A 1 92 ? 13.154 4.822 -5.124 1.00 88.62 92 ASP A N 1
ATOM 683 C CA . ASP A 1 92 ? 12.177 5.438 -4.228 1.00 88.62 92 ASP A CA 1
ATOM 684 C C . ASP A 1 92 ? 10.909 5.831 -4.996 1.00 88.62 92 ASP A C 1
ATOM 686 O O . ASP A 1 92 ? 10.932 6.719 -5.848 1.00 88.62 92 ASP A O 1
ATOM 690 N N . LEU A 1 93 ? 9.779 5.194 -4.684 1.00 90.62 93 LEU A N 1
ATOM 691 C CA . LEU A 1 93 ? 8.497 5.467 -5.340 1.00 90.62 93 LEU A CA 1
ATOM 692 C C . LEU A 1 93 ? 7.991 6.907 -5.120 1.00 90.62 93 LEU A C 1
ATOM 694 O O . LEU A 1 93 ? 7.177 7.394 -5.907 1.00 90.62 93 LEU A O 1
ATOM 698 N N . THR A 1 94 ? 8.448 7.591 -4.072 1.00 89.19 94 THR A N 1
ATOM 699 C CA . THR A 1 94 ? 8.026 8.964 -3.753 1.00 89.19 94 THR A CA 1
ATOM 700 C C . THR A 1 94 ? 8.725 10.016 -4.619 1.00 89.19 94 THR A C 1
ATOM 702 O O . THR A 1 94 ? 8.236 11.142 -4.753 1.00 89.19 94 THR A O 1
ATOM 705 N N . VAL A 1 95 ? 9.827 9.642 -5.279 1.00 87.50 95 VAL A N 1
ATOM 706 C CA . VAL A 1 95 ? 10.629 10.526 -6.126 1.00 87.50 95 VAL A CA 1
ATOM 707 C C . VAL A 1 95 ? 10.287 10.306 -7.597 1.00 87.50 95 VAL A C 1
ATOM 709 O O . VAL A 1 95 ? 10.289 9.190 -8.121 1.00 87.50 95 VAL A O 1
ATOM 712 N N . ARG A 1 96 ? 10.032 11.401 -8.322 1.00 85.50 96 ARG A N 1
ATOM 713 C CA . ARG A 1 96 ? 9.787 11.346 -9.772 1.00 85.50 96 ARG A CA 1
ATOM 714 C C . ARG A 1 96 ? 10.990 10.729 -10.491 1.00 85.50 96 ARG A C 1
ATOM 716 O O . ARG A 1 96 ? 12.125 11.077 -10.190 1.00 85.50 96 ARG A O 1
ATOM 723 N N . ALA A 1 97 ? 10.739 9.923 -11.524 1.00 86.38 97 ALA A N 1
ATOM 724 C CA . ALA A 1 97 ? 11.788 9.241 -12.294 1.00 86.38 97 ALA A CA 1
ATOM 725 C C . ALA A 1 97 ? 12.915 10.174 -12.790 1.00 86.38 97 ALA A C 1
ATOM 727 O O . ALA A 1 97 ? 14.081 9.810 -12.744 1.00 86.38 97 ALA A O 1
ATOM 728 N N . GLN A 1 98 ? 12.581 11.405 -13.194 1.00 85.38 98 GLN A N 1
ATOM 729 C CA . GLN A 1 98 ? 13.546 12.411 -13.666 1.00 85.38 98 GLN A CA 1
ATOM 730 C C . GLN A 1 98 ? 14.561 12.859 -12.605 1.00 85.38 98 GLN A C 1
ATOM 732 O O . GLN A 1 98 ? 15.551 13.491 -12.953 1.00 85.38 98 GLN A O 1
ATOM 737 N N . LYS A 1 99 ? 14.286 12.578 -11.328 1.00 84.75 99 LYS A N 1
ATOM 738 C CA . LYS A 1 99 ? 15.059 13.053 -10.184 1.00 84.75 99 LYS A CA 1
ATOM 739 C C 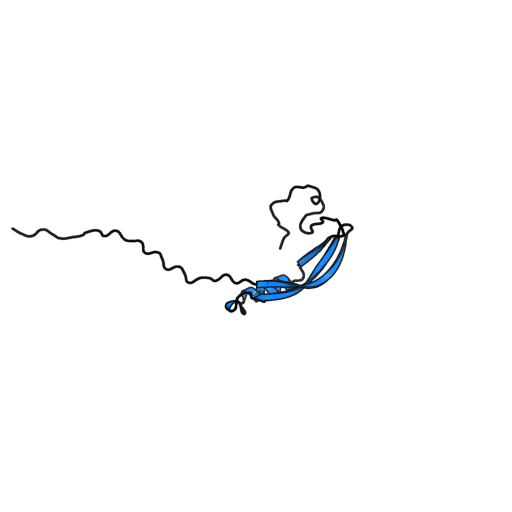. LYS A 1 99 ? 15.701 11.930 -9.360 1.00 84.75 99 LYS A C 1
ATOM 741 O O . LYS A 1 99 ? 16.409 12.212 -8.400 1.00 84.75 99 LYS A O 1
ATOM 746 N N . GLN A 1 100 ? 15.501 10.670 -9.747 1.00 80.62 100 GLN A N 1
ATOM 747 C CA . GLN A 1 100 ? 16.047 9.510 -9.029 1.00 80.62 100 GLN A CA 1
ATOM 748 C C . GLN A 1 100 ? 17.579 9.588 -8.846 1.00 80.62 100 GLN A C 1
ATOM 750 O O . GLN A 1 100 ? 18.074 9.229 -7.784 1.00 80.62 100 GLN A O 1
ATOM 755 N N . ASP A 1 101 ? 18.313 10.131 -9.827 1.00 75.25 101 ASP A N 1
ATOM 756 C CA . ASP A 1 101 ? 19.787 10.214 -9.815 1.00 75.25 101 ASP A CA 1
ATOM 757 C C . ASP A 1 101 ? 20.351 11.562 -9.336 1.00 75.25 101 ASP A C 1
ATOM 759 O O . ASP A 1 101 ? 21.566 11.742 -9.248 1.00 75.25 101 ASP A O 1
ATOM 763 N N . ASP A 1 102 ? 19.497 12.541 -9.038 1.00 69.25 102 ASP A N 1
ATOM 764 C CA . ASP A 1 102 ? 19.933 13.939 -8.941 1.00 69.25 102 ASP A CA 1
ATOM 765 C C . ASP A 1 102 ? 20.596 14.279 -7.594 1.00 69.25 102 ASP A C 1
ATOM 767 O O . ASP A 1 102 ? 20.918 15.440 -7.340 1.00 69.25 102 ASP A O 1
ATOM 771 N N . GLY A 1 103 ? 20.753 13.288 -6.698 1.00 61.81 103 GLY A N 1
ATOM 772 C CA . GLY A 1 103 ? 21.407 13.365 -5.377 1.00 61.81 103 GLY A CA 1
ATOM 773 C C . GLY A 1 103 ? 20.819 14.394 -4.398 1.00 61.81 103 GLY A C 1
ATOM 774 O O . GLY A 1 103 ? 21.158 14.417 -3.216 1.00 61.81 103 GLY A O 1
ATOM 775 N N . SER A 1 104 ? 19.933 15.255 -4.886 1.00 62.31 104 SER A N 1
ATOM 776 C CA . SER A 1 104 ? 19.243 16.298 -4.166 1.00 62.31 104 SER A CA 1
ATOM 777 C C . SER A 1 104 ? 17.962 15.697 -3.621 1.00 62.31 104 SER A C 1
ATOM 779 O O . SER A 1 104 ? 16.953 15.576 -4.314 1.00 62.31 104 SER A O 1
ATOM 781 N N . GLN A 1 105 ? 18.024 15.302 -2.354 1.00 57.03 105 GLN A N 1
ATOM 782 C CA . GLN A 1 105 ? 16.840 14.991 -1.573 1.00 57.03 105 GLN A CA 1
ATOM 783 C C . GLN A 1 105 ? 15.952 16.242 -1.593 1.00 57.03 105 GLN A C 1
ATOM 785 O O . GLN A 1 105 ? 16.295 17.262 -0.988 1.00 57.03 105 GLN A O 1
ATOM 790 N N . GLU A 1 106 ? 14.868 16.224 -2.377 1.00 56.66 106 GLU A N 1
ATOM 791 C CA . GLU A 1 106 ? 13.913 17.330 -2.353 1.00 56.66 106 GLU A CA 1
ATOM 792 C C . GLU A 1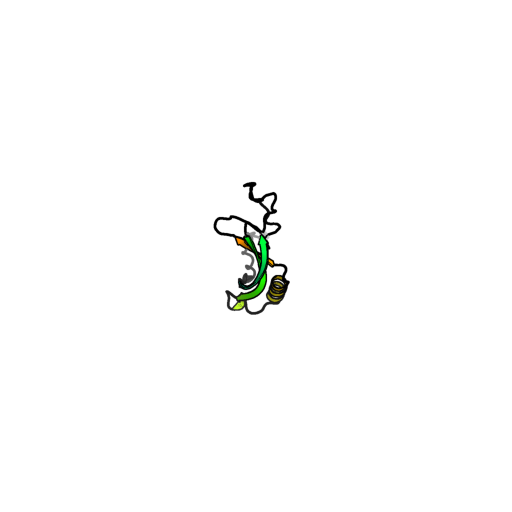 106 ? 13.344 17.388 -0.950 1.00 56.66 106 GLU A C 1
ATOM 794 O O . GLU A 1 106 ? 12.699 16.452 -0.487 1.00 56.66 106 GLU A O 1
ATOM 799 N N . TRP A 1 107 ? 13.608 18.484 -0.248 1.00 49.50 107 TRP A N 1
ATOM 800 C CA . TRP A 1 107 ? 12.996 18.708 1.046 1.00 49.50 107 TRP A CA 1
ATOM 801 C C . TRP A 1 107 ? 11.526 19.039 0.805 1.00 49.50 107 TRP A C 1
ATOM 803 O O . TRP A 1 107 ? 11.174 20.170 0.471 1.00 49.50 107 TRP A O 1
ATOM 813 N N . GLY A 1 108 ? 10.671 18.027 0.894 1.00 55.28 108 GLY A N 1
ATOM 814 C CA . GLY A 1 108 ? 9.263 18.162 0.553 1.00 55.28 108 GLY A CA 1
ATOM 815 C C . GLY A 1 108 ? 8.735 16.875 -0.039 1.00 55.28 108 GLY A C 1
ATOM 816 O O . GLY A 1 108 ? 8.486 16.796 -1.240 1.00 55.28 108 GLY A O 1
ATOM 817 N N . ASP A 1 109 ? 8.530 15.907 0.841 1.00 66.62 109 ASP A N 1
ATOM 818 C CA . ASP A 1 109 ? 7.909 14.603 0.631 1.00 66.62 109 ASP A CA 1
ATOM 819 C C . ASP A 1 109 ? 6.421 14.738 0.236 1.00 66.62 109 ASP A C 1
ATOM 821 O O . ASP A 1 109 ? 5.514 14.195 0.852 1.00 66.62 109 ASP A O 1
ATOM 825 N N . SER A 1 110 ? 6.137 15.507 -0.818 1.00 74.00 110 SER A N 1
ATOM 826 C CA . SER A 1 110 ? 4.776 15.818 -1.285 1.00 74.00 110 SER A CA 1
ATOM 827 C C . SER A 1 110 ? 4.013 14.568 -1.732 1.00 74.00 110 SER A C 1
ATOM 829 O O . SER A 1 110 ? 2.795 14.609 -1.887 1.00 74.00 110 SER A O 1
ATOM 831 N N . PHE A 1 111 ? 4.745 13.479 -1.972 1.00 77.75 111 PHE A N 1
ATOM 832 C CA . PHE A 1 111 ? 4.228 12.171 -2.353 1.00 77.75 111 PHE A CA 1
ATOM 833 C C . PHE A 1 111 ? 4.432 11.107 -1.267 1.00 77.75 111 PHE A C 1
ATOM 835 O O . PHE A 1 111 ? 4.079 9.955 -1.503 1.00 77.75 111 PHE A O 1
ATOM 842 N N . PHE A 1 112 ? 4.963 11.475 -0.096 1.00 79.44 112 PHE A N 1
ATOM 843 C CA . PHE A 1 112 ? 4.963 10.615 1.083 1.00 79.44 112 PHE A CA 1
ATOM 844 C C . PHE A 1 112 ? 3.653 10.849 1.840 1.00 79.44 112 PHE A C 1
ATOM 846 O O . PHE A 1 112 ? 3.331 11.978 2.221 1.00 79.44 112 PHE A O 1
ATOM 853 N N . TRP A 1 113 ? 2.869 9.788 1.987 1.00 80.38 113 TRP A N 1
ATOM 854 C CA . TRP A 1 113 ? 1.543 9.808 2.607 1.00 80.38 113 TRP A CA 1
ATOM 855 C C . TRP A 1 113 ? 1.578 9.496 4.104 1.00 80.38 113 TRP A C 1
ATOM 857 O O . TRP A 1 113 ? 2.525 8.821 4.568 1.00 80.38 113 TRP A O 1
#

InterPro domains:
  IPR002013 SAC domain [PF02383] (28-113)

Foldseek 3Di:
DDDDDDDDPDDPPPPDPDPDDPDPDDWDKDKDQPDWDFPDDDPFWTKIFRQDIDIGTPDPVNPDDPVVVVVRCVSNVRPDMFTDTDPPHPDGPQDDPVCSPVPDPPPPSVVDD

Nearest PDB structures (foldseek):
  4tu3-assembly1_X  TM=6.528E-01  e=5.820E-02  Saccharomyces cerevisiae S288C
  3lwt-assembly1_X  TM=6.777E-01  e=9.041E-02  Saccharomyces cerevisiae
  8c81-assembly1_E  TM=6.394E-01  e=1.696E-01  Saccharomyces cerevisiae

Solvent-accessible surface area (backbone atoms only — not comparable to full-atom values): 7640 Å² total; per-residue (Å²): 141,83,82,87,85,84,84,76,87,80,70,77,82,74,80,69,78,73,81,74,71,82,73,84,73,82,77,54,67,51,77,41,81,77,33,67,43,81,77,51,73,54,96,48,28,39,34,30,35,45,72,36,71,48,79,43,62,75,44,86,86,49,70,82,53,77,69,54,55,54,52,52,52,58,71,64,64,59,83,48,68,51,60,47,52,38,95,93,47,84,64,54,79,64,51,57,80,94,49,72,83,64,84,64,79,70,92,68,63,84,61,62,129

pLDDT: mean 77.08, std 17.67, range [43.19, 97.5]

Secondary structure (DSSP, 8-state):
---PPP---------PPPPP----PPP-EEEEEEEEEEEEE-SSEEEEEEEEEEEEESSGGGS--HHHHHHHHHHTTS--EEEEEPTT----TTS-GGGTTS----S--TT--